Protein AF-A0A183NBM8-F1 (afdb_monomer_lite)

Structure (mmCIF, N/CA/C/O backbone):
data_AF-A0A183NBM8-F1
#
_entry.id   AF-A0A183NBM8-F1
#
loop_
_atom_site.group_PDB
_atom_site.id
_atom_site.type_symbol
_atom_site.label_atom_id
_atom_site.label_alt_id
_atom_site.label_comp_id
_atom_site.label_asym_id
_atom_site.label_entity_id
_atom_site.label_seq_id
_atom_site.pdbx_PDB_ins_code
_atom_site.Cartn_x
_atom_site.Cartn_y
_atom_site.Cartn_z
_atom_site.occupancy
_atom_site.B_iso_or_equiv
_atom_site.auth_seq_id
_atom_site.auth_comp_id
_atom_site.auth_asym_id
_atom_site.auth_atom_id
_atom_site.pdbx_PDB_model_num
ATOM 1 N N . MET A 1 1 ? -69.170 14.435 29.065 1.00 47.41 1 MET A N 1
ATOM 2 C CA . MET A 1 1 ? -68.298 15.252 28.193 1.00 47.41 1 MET A CA 1
ATOM 3 C C . MET A 1 1 ? -68.292 16.659 28.762 1.00 47.41 1 MET A C 1
ATOM 5 O O . MET A 1 1 ? -69.368 17.216 28.918 1.00 47.41 1 MET A O 1
ATOM 9 N N . ALA A 1 2 ? -67.127 17.168 29.163 1.00 34.81 2 ALA A N 1
ATOM 10 C CA . ALA A 1 2 ? -66.960 18.478 29.795 1.00 34.81 2 ALA A CA 1
ATOM 11 C C . ALA A 1 2 ? -65.587 19.064 29.421 1.00 34.81 2 ALA A C 1
ATOM 13 O O . ALA A 1 2 ? -64.684 18.316 29.043 1.00 34.81 2 ALA A O 1
ATOM 14 N N . THR A 1 3 ? -65.468 20.388 29.482 1.00 47.47 3 THR A N 1
ATOM 15 C CA . THR A 1 3 ? -64.506 21.181 28.698 1.00 47.47 3 THR A CA 1
ATOM 16 C C . THR A 1 3 ? -63.412 21.812 29.561 1.00 47.47 3 THR A C 1
ATOM 18 O O . THR A 1 3 ? -63.729 22.466 30.548 1.00 47.47 3 THR A O 1
ATOM 21 N N . VAL A 1 4 ? -62.148 21.708 29.137 1.00 43.53 4 VAL A N 1
ATOM 22 C CA . VAL A 1 4 ? -60.984 22.524 29.563 1.00 43.53 4 VAL A CA 1
ATOM 23 C C . VAL A 1 4 ? -60.028 22.546 28.353 1.00 43.53 4 VAL A C 1
ATOM 25 O O . VAL A 1 4 ? -59.929 21.534 27.669 1.00 43.53 4 VAL A O 1
ATOM 28 N N . GLY A 1 5 ? -59.319 23.608 27.970 1.00 35.09 5 GLY A N 1
ATOM 29 C CA . GLY A 1 5 ? -59.110 24.932 28.565 1.00 35.09 5 GLY A CA 1
ATOM 30 C C . GLY A 1 5 ? -57.641 25.336 28.350 1.00 35.09 5 GLY A C 1
ATOM 31 O O . GLY A 1 5 ? -56.748 24.526 28.570 1.00 35.09 5 GLY A O 1
ATOM 32 N N . SER A 1 6 ? -57.395 26.546 27.844 1.00 43.97 6 SER A N 1
ATOM 33 C CA . SER A 1 6 ? -56.092 27.039 27.355 1.00 43.97 6 SER A CA 1
ATOM 34 C C . SER A 1 6 ? -54.961 27.058 28.394 1.00 43.97 6 SER A C 1
ATOM 36 O O . SER A 1 6 ? -55.245 27.250 29.574 1.00 43.97 6 SER A O 1
ATOM 38 N N . SER A 1 7 ? -53.689 27.049 27.948 1.00 40.38 7 SER A N 1
ATOM 39 C CA . SER A 1 7 ? -52.653 28.067 28.288 1.00 40.38 7 SER A CA 1
ATOM 40 C C . SER A 1 7 ? -51.252 27.716 27.755 1.00 40.38 7 SER A C 1
ATOM 42 O O . SER A 1 7 ? -50.929 26.549 27.560 1.00 40.38 7 SER A O 1
ATOM 44 N N . ALA A 1 8 ? -50.408 28.735 27.548 1.00 51.62 8 ALA A N 1
ATOM 45 C CA . ALA A 1 8 ? -48.992 28.605 27.181 1.00 51.62 8 ALA A CA 1
ATOM 46 C C . ALA A 1 8 ? -48.060 28.937 28.369 1.00 51.62 8 ALA A C 1
ATOM 48 O O . ALA A 1 8 ? -48.402 29.777 29.197 1.00 51.62 8 ALA A O 1
ATOM 49 N N . SER A 1 9 ? -46.874 28.317 28.426 1.00 39.22 9 SER A N 1
ATOM 50 C CA . SER A 1 9 ? -45.746 28.645 29.328 1.00 39.22 9 SER A CA 1
ATOM 51 C C . SER A 1 9 ? -44.484 27.960 28.772 1.00 39.22 9 SER A C 1
ATOM 53 O O . SER A 1 9 ? -44.511 26.753 28.572 1.00 39.22 9 SER A O 1
ATOM 55 N N . SER A 1 10 ? -43.442 28.652 28.300 1.00 45.41 10 SER A N 1
ATOM 56 C CA . SER A 1 10 ? -42.457 29.488 29.018 1.00 45.41 10 SER A CA 1
ATOM 57 C C . SER A 1 10 ? -41.445 28.697 29.863 1.00 45.41 10 SER A C 1
ATOM 59 O O . SER A 1 10 ? -41.813 28.129 30.891 1.00 45.41 10 SER A O 1
ATOM 61 N N . CYS A 1 11 ? -40.164 28.755 29.470 1.00 38.31 11 CYS A N 1
ATOM 62 C CA . CYS A 1 11 ? -39.020 28.727 30.390 1.00 38.31 11 CYS A CA 1
ATOM 63 C C . CYS A 1 11 ? -37.781 29.461 29.820 1.00 38.31 11 CYS A C 1
ATOM 65 O O . CYS A 1 11 ? -37.430 29.338 28.648 1.00 38.31 11 CYS A O 1
ATOM 67 N N . THR A 1 12 ? -37.125 30.231 30.693 1.00 39.88 12 THR A N 1
ATOM 68 C CA . THR A 1 12 ? -35.860 30.980 30.518 1.00 39.88 12 THR A CA 1
ATOM 69 C C . THR A 1 12 ? -35.076 30.875 31.850 1.00 39.88 12 THR A C 1
ATOM 71 O O . THR A 1 12 ? -35.623 30.353 32.819 1.00 39.88 12 THR A O 1
ATOM 74 N N . VAL A 1 13 ? -33.806 31.262 32.030 1.00 40.09 13 VAL A N 1
ATOM 75 C CA . VAL A 1 13 ? -32.846 32.114 31.291 1.00 40.09 13 VAL A CA 1
ATOM 76 C C . VAL A 1 13 ? -31.470 31.413 31.294 1.00 40.09 13 VAL A C 1
ATOM 78 O O . VAL A 1 13 ? -31.187 30.665 32.224 1.00 40.09 13 VAL A O 1
ATOM 81 N N . GLY A 1 14 ? -30.583 31.678 30.321 1.00 33.09 14 GLY A N 1
ATOM 82 C CA . GLY A 1 14 ? -29.224 31.104 30.336 1.00 33.09 14 GLY A CA 1
ATOM 83 C C . GLY A 1 14 ? -28.182 31.775 29.435 1.00 33.09 14 GLY A C 1
ATOM 84 O O . GLY A 1 14 ? -27.381 31.081 28.821 1.00 33.09 14 GLY A O 1
ATOM 85 N N . GLY A 1 15 ? -28.202 33.104 29.292 1.00 38.81 15 GLY A N 1
ATOM 86 C CA . GLY A 1 15 ? -27.214 33.808 28.466 1.00 38.81 15 GLY A CA 1
ATOM 87 C C . GLY A 1 15 ? -25.866 33.992 29.170 1.00 38.81 15 GLY A C 1
ATOM 88 O O . GLY A 1 15 ? -25.824 34.544 30.268 1.00 38.81 15 GLY A O 1
ATOM 89 N N . ILE A 1 16 ? -24.769 33.626 28.500 1.00 43.44 16 ILE A N 1
ATOM 90 C CA . ILE A 1 16 ? -23.420 34.129 28.797 1.00 43.44 16 ILE A CA 1
ATOM 91 C C . ILE A 1 16 ? -22.786 34.687 27.518 1.00 43.44 16 ILE A C 1
ATOM 93 O O . ILE A 1 16 ? -22.595 33.973 26.538 1.00 43.44 16 ILE A O 1
ATOM 97 N N . ASN A 1 17 ? -22.461 35.982 27.529 1.00 44.12 17 ASN A N 1
ATOM 98 C CA . ASN A 1 17 ? -21.602 36.583 26.510 1.00 44.12 17 ASN A CA 1
ATOM 99 C C . ASN A 1 17 ? -20.167 36.086 26.726 1.00 44.12 17 ASN A C 1
ATOM 101 O O . ASN A 1 17 ? -19.622 36.248 27.817 1.00 44.12 17 ASN A O 1
ATOM 105 N N . GLY A 1 18 ? -19.544 35.548 25.679 1.00 35.00 18 GLY A N 1
ATOM 106 C CA . GLY A 1 18 ? -18.168 35.057 25.713 1.00 35.00 18 GLY A CA 1
ATOM 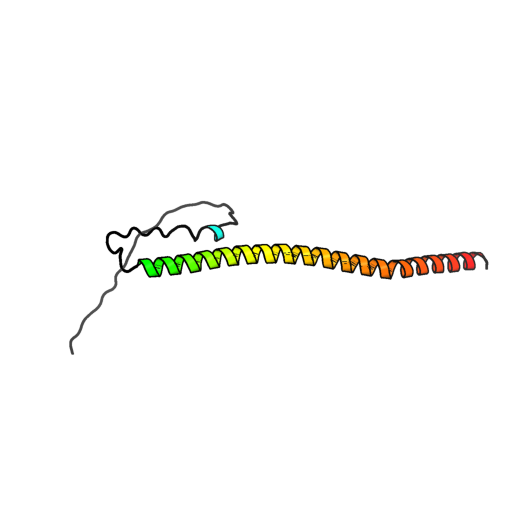107 C C . GLY A 1 18 ? -17.514 35.147 24.341 1.00 35.00 18 GLY A C 1
ATOM 108 O O . GLY A 1 18 ? -17.495 34.178 23.593 1.00 35.00 18 GLY A O 1
ATOM 109 N N . SER A 1 19 ? -16.991 36.328 24.010 1.00 54.91 19 SER A N 1
ATOM 110 C 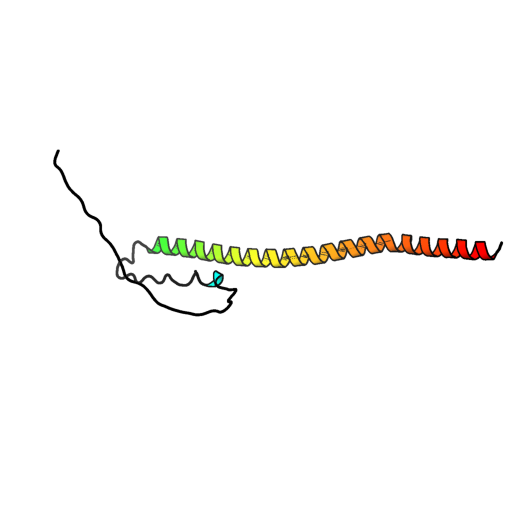CA . SER A 1 19 ? -16.145 36.545 22.833 1.00 54.91 19 SER A CA 1
ATOM 111 C C . SER A 1 19 ? -14.811 35.817 23.008 1.00 54.91 19 SER A C 1
ATOM 113 O O . SER A 1 19 ? -13.985 36.282 23.792 1.00 54.91 19 SER A O 1
ATOM 115 N N . VAL A 1 20 ? -14.572 34.728 22.271 1.00 46.50 20 VAL A N 1
ATOM 116 C CA . VAL A 1 20 ? -13.223 34.171 22.074 1.00 46.50 20 VAL A CA 1
ATOM 117 C C . VAL A 1 20 ? -13.072 33.673 20.639 1.00 46.50 20 VAL A C 1
ATOM 119 O O . VAL A 1 20 ? -13.467 32.560 20.297 1.00 46.50 20 VAL A O 1
ATOM 122 N N . ASP A 1 21 ? -12.435 34.488 19.807 1.00 45.47 21 ASP A N 1
ATOM 123 C CA . ASP A 1 21 ? -11.908 34.049 18.521 1.00 45.47 21 ASP A CA 1
ATOM 124 C C . ASP A 1 21 ? -10.590 33.307 18.784 1.00 45.47 21 ASP A C 1
ATOM 126 O O . ASP A 1 21 ? -9.609 33.932 19.188 1.00 45.47 21 ASP A O 1
ATOM 130 N N . SER A 1 22 ? -10.533 31.988 18.563 1.00 41.97 22 SER A N 1
ATOM 131 C CA . SER A 1 22 ? -9.286 31.280 18.212 1.00 41.97 22 SER A CA 1
ATOM 132 C C . SER A 1 22 ? -9.498 29.814 17.838 1.00 41.97 22 SER A C 1
ATOM 134 O O . SER A 1 22 ? -10.008 29.009 18.606 1.00 41.97 22 SER A O 1
ATOM 136 N N . SER A 1 23 ? -8.993 29.477 16.654 1.00 52.38 23 SER A N 1
ATOM 137 C CA . SER A 1 23 ? -8.748 28.133 16.125 1.00 52.38 23 SER A CA 1
ATOM 138 C C . SER A 1 23 ? -8.284 27.086 17.158 1.00 52.38 23 SER A C 1
ATOM 140 O O . SER A 1 23 ? -7.135 27.127 17.602 1.00 52.38 23 SER A O 1
ATOM 142 N N . SER A 1 24 ? -9.088 26.040 17.383 1.00 41.12 24 SER A N 1
ATOM 143 C CA . SER A 1 24 ? -8.656 24.786 18.023 1.00 41.12 24 SER A CA 1
ATOM 144 C C . SER A 1 24 ? -9.213 23.540 17.308 1.00 41.12 24 SER A C 1
ATOM 146 O O . SER A 1 24 ? -10.264 22.993 17.635 1.00 41.12 24 SER A O 1
ATOM 148 N N . HIS A 1 25 ? -8.456 23.010 16.343 1.00 49.34 25 HIS A N 1
ATOM 149 C CA . HIS A 1 25 ? -8.624 21.619 15.902 1.00 49.34 25 HIS A CA 1
ATOM 150 C C . HIS A 1 25 ? -8.233 20.653 17.043 1.00 49.34 25 HIS A C 1
ATOM 152 O O . HIS A 1 25 ? -7.084 20.217 17.067 1.00 49.34 25 HIS A O 1
ATOM 158 N N . ASN A 1 26 ? -9.144 20.319 17.979 1.00 48.69 26 ASN A N 1
ATOM 159 C CA . ASN A 1 26 ? -9.094 19.026 18.702 1.00 48.69 26 ASN A CA 1
ATOM 160 C C . ASN A 1 26 ? -10.316 18.608 19.565 1.00 48.69 26 ASN A C 1
ATOM 162 O O . ASN A 1 26 ? -10.190 17.702 20.389 1.00 48.69 26 ASN A O 1
ATOM 166 N N . GLU A 1 27 ? -11.505 19.201 19.418 1.00 38.00 27 GLU A N 1
ATOM 167 C CA . GLU A 1 27 ? -12.605 18.984 20.390 1.00 38.00 27 GLU A CA 1
ATOM 168 C C . GLU A 1 27 ? -13.267 17.585 20.384 1.00 38.00 27 GLU A C 1
ATOM 170 O O . GLU A 1 27 ? -14.069 17.272 21.260 1.00 38.00 27 GLU A O 1
ATOM 175 N N . ILE A 1 28 ? -12.896 16.688 19.462 1.00 47.72 28 ILE A N 1
ATOM 176 C CA . ILE A 1 28 ? -13.474 15.330 19.370 1.00 47.72 28 ILE A CA 1
ATOM 177 C C . ILE A 1 28 ? -13.008 14.410 20.528 1.00 47.72 28 ILE A C 1
ATOM 179 O O . ILE A 1 28 ? -13.627 13.383 20.793 1.00 47.72 28 ILE A O 1
ATOM 183 N N . TYR A 1 29 ? -11.957 14.776 21.274 1.00 47.66 29 TYR A N 1
ATOM 184 C CA . TYR A 1 29 ? -11.350 13.913 22.304 1.00 47.66 29 TYR A CA 1
ATOM 185 C C . TYR A 1 29 ? -11.938 14.025 23.731 1.00 47.66 29 TYR A C 1
ATOM 187 O O . TYR A 1 29 ? -11.391 13.428 24.657 1.00 47.66 29 TYR A O 1
ATOM 195 N N . ALA A 1 30 ? -13.031 14.772 23.940 1.00 42.44 30 ALA A N 1
ATOM 196 C CA . ALA A 1 30 ? -13.478 15.186 25.281 1.00 42.44 30 ALA A CA 1
ATOM 197 C C . ALA A 1 30 ? -14.761 14.512 25.832 1.00 42.44 30 ALA A C 1
ATOM 199 O O . ALA A 1 30 ? -15.221 14.889 26.908 1.00 42.44 30 ALA A O 1
ATOM 200 N N . PHE A 1 31 ? -15.356 13.522 25.152 1.00 44.25 31 PHE A N 1
ATOM 201 C CA . PHE A 1 31 ? -16.722 13.052 25.477 1.00 44.25 31 PHE A CA 1
ATOM 202 C C . PHE A 1 31 ? -16.848 11.823 26.412 1.00 44.25 31 PHE A C 1
ATOM 204 O O . PHE A 1 31 ? -17.931 11.251 26.509 1.00 44.25 31 PHE A O 1
ATOM 211 N N . SER A 1 32 ? -15.787 11.405 27.119 1.00 46.62 32 SER A N 1
ATOM 212 C CA . SER A 1 32 ? -15.771 10.095 27.819 1.00 46.62 32 SER A CA 1
ATOM 213 C C . SER A 1 32 ? -15.461 10.108 29.327 1.00 46.62 32 SER A C 1
ATOM 215 O O . SER A 1 32 ? -15.295 9.035 29.903 1.00 46.62 32 SER A O 1
ATOM 217 N N . THR A 1 33 ? -15.406 11.270 29.992 1.00 50.53 33 THR A N 1
ATOM 218 C CA . THR A 1 33 ? -15.030 11.355 31.431 1.00 50.53 33 THR A CA 1
ATOM 219 C C . THR A 1 33 ? -16.111 11.964 32.339 1.00 50.53 33 THR A C 1
ATOM 221 O O . THR A 1 33 ? -15.868 12.187 33.520 1.00 50.53 33 THR A O 1
ATOM 224 N N . MET A 1 34 ? -17.320 12.224 31.830 1.00 49.78 34 MET A N 1
ATOM 225 C CA . MET A 1 34 ? -18.4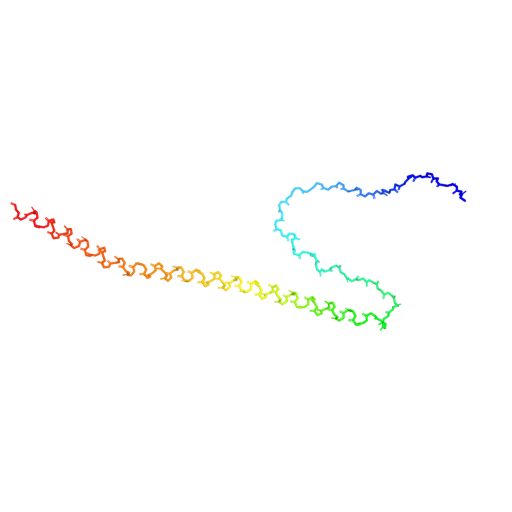28 12.809 32.605 1.00 49.78 34 MET A CA 1
ATOM 226 C C . MET A 1 34 ? -19.587 11.825 32.784 1.00 49.78 34 MET A C 1
ATOM 228 O O . MET A 1 34 ? -20.632 11.952 32.146 1.00 49.78 34 MET A O 1
ATOM 232 N N . GLN A 1 35 ? -19.401 10.842 33.673 1.00 52.06 35 GLN A N 1
ATOM 233 C CA . GLN A 1 35 ? -20.516 10.063 34.229 1.00 52.06 35 GLN A CA 1
ATOM 234 C C . GLN A 1 35 ? -20.201 9.398 35.586 1.00 52.06 35 GLN A C 1
ATOM 236 O O . GLN A 1 35 ? -20.538 8.243 35.825 1.00 52.06 35 GLN A O 1
ATOM 241 N N . SER A 1 36 ? -19.602 10.145 36.522 1.00 46.16 36 SER A N 1
ATOM 242 C CA . SER A 1 36 ? -19.733 9.822 37.950 1.00 46.16 36 SER A CA 1
ATOM 243 C C . SER A 1 36 ? -21.067 10.380 38.455 1.00 46.16 36 SER A C 1
ATOM 245 O O . SER A 1 36 ? -21.134 11.513 38.930 1.00 46.16 36 SER A O 1
ATOM 247 N N . ILE A 1 37 ? -22.146 9.616 38.289 1.00 51.91 37 ILE A N 1
ATOM 248 C CA . ILE A 1 37 ? -23.449 9.974 38.858 1.00 51.91 37 ILE A CA 1
ATOM 249 C C . ILE A 1 37 ? -23.438 9.578 40.336 1.00 51.91 37 ILE A C 1
ATOM 251 O O . ILE A 1 37 ? -23.379 8.393 40.664 1.00 51.91 37 ILE A O 1
ATOM 255 N N . ASP A 1 38 ? -23.518 10.572 41.221 1.00 56.78 38 ASP A N 1
ATOM 256 C CA . ASP A 1 38 ? -23.798 10.353 42.639 1.00 56.78 38 ASP A CA 1
ATOM 257 C C . ASP A 1 38 ? -25.086 9.533 42.788 1.00 56.78 38 ASP A C 1
ATOM 259 O O . ASP A 1 38 ? -26.150 9.911 42.295 1.00 56.78 38 ASP A O 1
ATOM 263 N N . SER A 1 39 ? -25.015 8.389 43.467 1.00 47.34 39 SER A N 1
ATOM 264 C CA . SER A 1 39 ? -26.192 7.555 43.733 1.00 47.34 39 SER A CA 1
ATOM 265 C C . SER A 1 39 ? -26.149 6.964 45.132 1.00 47.34 39 SER A C 1
ATOM 267 O O . SER A 1 39 ? -25.700 5.844 45.377 1.00 47.34 39 SER A O 1
ATOM 269 N N . ASN A 1 40 ? -26.676 7.764 46.055 1.00 55.84 40 ASN A N 1
ATOM 270 C CA . ASN A 1 40 ? -27.088 7.332 47.381 1.00 55.84 40 ASN A CA 1
ATOM 271 C C . ASN A 1 40 ? -28.095 6.166 47.273 1.00 55.84 40 ASN A C 1
ATOM 273 O O . ASN A 1 40 ? -29.111 6.283 46.593 1.00 55.84 40 ASN A O 1
ATOM 277 N N . ASN A 1 41 ? -27.844 5.085 48.015 1.00 53.94 41 ASN A N 1
ATOM 278 C CA . ASN A 1 41 ? -28.819 4.059 48.410 1.00 53.94 41 ASN A CA 1
ATOM 279 C C . ASN A 1 41 ? -29.681 3.395 47.311 1.00 53.94 41 ASN A C 1
ATOM 281 O O . ASN A 1 41 ? -30.907 3.459 47.369 1.00 53.94 41 ASN A O 1
ATOM 285 N N . ASN A 1 42 ? -29.063 2.627 46.400 1.00 45.50 42 ASN A N 1
ATOM 286 C CA . ASN A 1 42 ? -29.725 1.452 45.792 1.00 45.50 42 ASN A CA 1
ATOM 287 C C . ASN A 1 42 ? -28.721 0.406 45.245 1.00 45.50 42 ASN A C 1
ATOM 289 O O . ASN A 1 42 ? -28.715 0.033 44.073 1.00 45.50 42 ASN A O 1
ATOM 293 N N . THR A 1 43 ? -27.811 -0.058 46.104 1.00 51.09 43 THR A N 1
ATOM 294 C CA . THR A 1 43 ? -26.558 -0.735 45.707 1.00 51.09 43 THR A CA 1
ATOM 295 C C . THR A 1 43 ? -26.674 -2.201 45.263 1.00 51.09 43 THR A C 1
ATOM 297 O O . THR A 1 43 ? -25.691 -2.751 44.774 1.00 51.09 43 THR A O 1
ATOM 300 N N . VAL A 1 44 ? -27.834 -2.853 45.408 1.00 47.81 44 VAL A N 1
ATOM 301 C CA . VAL A 1 44 ? -27.959 -4.316 45.210 1.00 47.81 44 VAL A CA 1
ATOM 302 C C . VAL A 1 44 ? -28.506 -4.704 43.825 1.00 47.81 44 VAL A C 1
ATOM 304 O O . VAL A 1 44 ? -28.200 -5.791 43.345 1.00 47.81 44 VAL A O 1
ATOM 307 N N . LEU A 1 45 ? -29.262 -3.830 43.146 1.00 49.84 45 LEU A N 1
ATOM 308 C CA . LEU A 1 45 ? -29.915 -4.163 41.863 1.00 49.84 45 LEU A CA 1
ATOM 309 C C . LEU A 1 45 ? -29.149 -3.705 40.608 1.00 49.84 45 LEU A C 1
ATOM 311 O O . LEU A 1 45 ? -29.290 -4.336 39.568 1.00 49.84 45 LEU A O 1
ATOM 315 N N . HIS A 1 46 ? -28.295 -2.679 40.694 1.00 51.34 46 HIS A N 1
ATOM 316 C CA . HIS A 1 46 ? -27.596 -2.113 39.523 1.00 51.34 46 HIS A CA 1
ATOM 317 C C . HIS A 1 46 ? -26.166 -2.632 39.297 1.00 51.34 46 HIS A C 1
ATOM 319 O O . HIS A 1 46 ? -25.485 -2.199 38.368 1.00 51.34 46 HIS A O 1
ATOM 325 N N . SER A 1 47 ? -25.678 -3.563 40.123 1.00 52.16 47 SER A N 1
ATOM 326 C CA . SER A 1 47 ? -24.312 -4.102 39.987 1.00 52.16 47 SER A CA 1
ATOM 327 C C . SER A 1 47 ? -24.097 -4.833 38.646 1.00 52.16 47 SER A C 1
ATOM 329 O O . SER A 1 47 ? -23.039 -4.711 38.029 1.00 52.16 47 SER A O 1
ATOM 331 N N . GLY A 1 48 ? -25.128 -5.524 38.138 1.00 57.25 48 GLY A N 1
ATOM 332 C CA . GLY A 1 48 ? -25.081 -6.229 36.849 1.00 57.25 48 GLY A CA 1
ATOM 333 C C . GLY A 1 48 ? -24.950 -5.301 35.636 1.00 57.25 48 GLY A C 1
ATOM 334 O O . GLY A 1 48 ? -24.079 -5.514 34.790 1.00 57.25 48 GLY A O 1
ATOM 335 N N . ASP A 1 49 ? -25.762 -4.243 35.578 1.00 61.16 49 ASP A N 1
ATOM 336 C CA . ASP A 1 49 ? -25.796 -3.303 34.445 1.00 61.16 49 ASP A CA 1
ATOM 337 C C . ASP A 1 49 ? -24.465 -2.552 34.289 1.00 61.16 49 ASP A C 1
ATOM 339 O O . ASP A 1 49 ? -23.948 -2.382 33.181 1.00 61.16 49 ASP A O 1
ATOM 343 N N . ASN A 1 50 ? -23.861 -2.166 35.419 1.00 63.81 50 ASN A N 1
ATOM 344 C CA . ASN A 1 50 ? -22.566 -1.492 35.451 1.00 63.81 50 ASN A CA 1
ATOM 345 C C . ASN A 1 50 ? -21.429 -2.382 34.926 1.00 63.81 50 ASN A 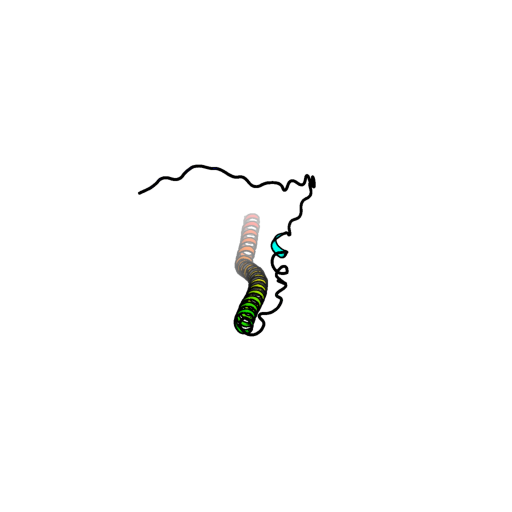C 1
ATOM 347 O O . ASN A 1 50 ? -20.541 -1.885 34.231 1.00 63.81 50 ASN A O 1
ATOM 351 N N . MET A 1 51 ? -21.447 -3.695 35.192 1.00 71.56 51 MET A N 1
ATOM 352 C CA . MET A 1 51 ? -20.458 -4.611 34.608 1.00 71.56 51 MET A CA 1
ATOM 353 C C . MET A 1 51 ? -20.595 -4.685 33.083 1.00 71.56 51 MET A C 1
ATOM 355 O O . MET A 1 51 ? -19.590 -4.603 32.376 1.00 71.56 51 MET A O 1
ATOM 359 N N . HIS A 1 52 ? -21.822 -4.779 32.563 1.00 76.88 52 HIS A N 1
ATOM 360 C CA . HIS A 1 52 ? -22.062 -4.829 31.119 1.00 76.88 52 HIS A CA 1
ATOM 361 C C . HIS A 1 52 ? -21.581 -3.552 30.408 1.00 76.88 52 HIS A C 1
ATOM 363 O O . HIS A 1 52 ? -20.901 -3.635 29.384 1.00 76.88 52 HIS A O 1
ATOM 369 N N . LEU A 1 53 ? -21.855 -2.373 30.981 1.00 77.06 53 LEU A N 1
ATOM 370 C CA . LEU A 1 53 ? -21.386 -1.095 30.438 1.00 77.06 53 LEU A CA 1
ATOM 371 C C . LEU A 1 53 ? -19.848 -1.012 30.391 1.00 77.06 53 LEU A C 1
ATOM 373 O O . LEU A 1 53 ? -19.290 -0.594 29.376 1.00 77.06 53 LEU A O 1
ATOM 377 N N . ASN A 1 54 ? -19.160 -1.487 31.437 1.00 79.81 54 ASN A N 1
ATOM 378 C CA . ASN A 1 54 ? -17.694 -1.550 31.473 1.00 79.81 54 ASN A CA 1
ATOM 379 C C . ASN A 1 54 ? -17.114 -2.478 30.388 1.00 79.81 54 ASN A C 1
ATOM 381 O O . ASN A 1 54 ? -16.129 -2.115 29.744 1.00 79.81 54 ASN A O 1
ATOM 385 N N . PHE A 1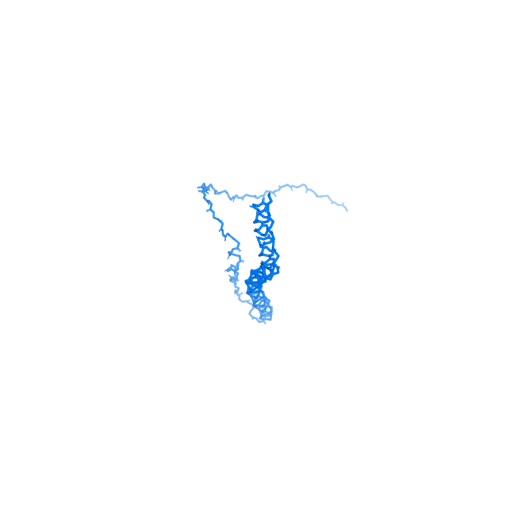 55 ? -17.727 -3.642 30.132 1.00 90.69 55 PHE A N 1
ATOM 386 C CA . PHE A 1 55 ? -17.294 -4.527 29.040 1.00 90.69 55 PHE A CA 1
ATOM 387 C C . PHE A 1 55 ? -17.450 -3.871 27.664 1.00 90.69 55 PHE A C 1
ATOM 389 O O . PHE A 1 55 ? -16.524 -3.939 26.854 1.00 90.69 55 PHE A O 1
ATOM 396 N N . VAL A 1 56 ? -18.579 -3.201 27.409 1.00 90.12 56 VAL A N 1
ATOM 397 C CA . VAL A 1 56 ? -18.822 -2.478 26.148 1.00 90.12 56 VAL A CA 1
ATOM 398 C C . VAL A 1 56 ? -17.825 -1.328 25.971 1.00 90.12 56 VAL A C 1
ATOM 400 O O . VAL A 1 56 ? -17.274 -1.157 24.885 1.00 90.12 56 VAL A O 1
ATOM 403 N N . GLN A 1 57 ? -17.533 -0.571 27.033 1.00 91.12 57 GLN A N 1
ATOM 404 C CA . GLN A 1 57 ? -16.543 0.507 26.996 1.00 91.12 57 GLN A CA 1
ATOM 405 C C . GLN A 1 57 ? -15.122 -0.023 26.738 1.00 91.12 57 GLN A C 1
ATOM 407 O O . GLN A 1 57 ? -14.400 0.539 25.915 1.00 91.12 57 GLN A O 1
ATOM 412 N N . HIS A 1 58 ? -14.725 -1.120 27.388 1.00 92.50 58 HIS A N 1
ATOM 413 C CA . HIS A 1 58 ? -13.422 -1.751 27.173 1.00 92.50 58 HIS A CA 1
ATOM 414 C C . HIS A 1 58 ? -13.270 -2.296 25.741 1.00 92.50 58 HIS A C 1
ATOM 416 O O . HIS A 1 58 ? -12.254 -2.048 25.092 1.00 92.50 58 HIS A O 1
ATOM 422 N N . ASP A 1 59 ? -14.279 -3.003 25.223 1.00 93.75 59 ASP A N 1
ATOM 423 C CA . ASP A 1 59 ? -14.308 -3.494 23.838 1.00 93.75 59 ASP A CA 1
ATOM 424 C C . ASP A 1 59 ? -14.239 -2.344 22.817 1.00 93.75 59 ASP A C 1
ATOM 426 O O . ASP A 1 59 ? -13.478 -2.419 21.851 1.00 93.75 59 ASP A O 1
ATOM 430 N N . LEU A 1 60 ? -14.952 -1.238 23.062 1.00 93.06 60 LEU A N 1
ATOM 431 C CA . LEU A 1 60 ? -14.889 -0.041 22.222 1.00 93.06 60 LEU A CA 1
ATOM 432 C C . LEU A 1 60 ? -13.479 0.573 22.194 1.00 93.06 60 LEU A C 1
ATOM 434 O O . LEU A 1 60 ? -12.965 0.859 21.111 1.00 93.06 60 LEU A O 1
ATOM 438 N N . ILE A 1 61 ? -12.833 0.733 23.355 1.00 94.00 61 ILE A N 1
ATOM 439 C CA . ILE A 1 61 ? -11.455 1.247 23.458 1.00 94.00 61 ILE A CA 1
ATOM 440 C C . ILE A 1 61 ? -10.480 0.325 22.714 1.00 94.00 61 ILE A C 1
ATOM 442 O O . ILE A 1 61 ? -9.667 0.794 21.915 1.00 94.00 61 ILE A O 1
ATOM 446 N N . LEU A 1 62 ? -10.588 -0.992 22.918 1.00 97.00 62 LEU A N 1
ATOM 447 C CA . LEU A 1 62 ? -9.733 -1.981 22.262 1.00 97.00 62 LEU A CA 1
ATOM 448 C C . LEU A 1 62 ? -9.904 -1.957 20.732 1.00 97.00 62 LEU A C 1
ATOM 450 O O . LEU A 1 62 ? -8.920 -2.025 19.989 1.00 97.00 62 LEU A O 1
ATOM 454 N N . LYS A 1 63 ? -11.141 -1.799 20.243 1.00 97.31 63 LYS A N 1
ATOM 455 C CA . LYS A 1 63 ? -11.448 -1.658 18.811 1.00 97.31 63 LYS A CA 1
ATOM 456 C C . LYS A 1 63 ? -10.893 -0.366 18.220 1.00 97.31 63 LYS A C 1
ATOM 458 O O . LYS A 1 63 ? -10.314 -0.418 17.138 1.00 97.31 63 LYS A O 1
ATOM 463 N N . GLN A 1 64 ? -10.999 0.763 18.922 1.00 97.38 64 GLN A N 1
ATOM 464 C CA . GLN A 1 64 ? -10.407 2.037 18.491 1.00 97.38 64 GLN A CA 1
ATOM 465 C C . GLN A 1 64 ? -8.875 1.950 18.389 1.00 97.38 64 GLN A C 1
ATOM 467 O O . GLN A 1 64 ? -8.304 2.349 17.375 1.00 97.38 64 GLN A O 1
ATOM 472 N N . GLN A 1 65 ? -8.212 1.360 19.389 1.00 97.00 65 GLN A N 1
ATOM 473 C CA . GLN A 1 65 ? -6.761 1.126 19.363 1.00 97.00 65 GLN A CA 1
ATOM 474 C C . GLN A 1 65 ? -6.349 0.200 18.209 1.00 97.00 65 GLN A C 1
ATOM 476 O O . GLN A 1 65 ? -5.394 0.488 17.487 1.00 97.00 65 GLN A O 1
ATOM 481 N N . THR A 1 66 ? -7.100 -0.885 17.999 1.00 97.69 66 THR A N 1
ATOM 482 C CA . THR A 1 66 ? -6.860 -1.841 16.908 1.00 97.69 66 THR A CA 1
ATOM 483 C C . THR A 1 66 ? -7.031 -1.184 15.537 1.00 97.69 66 THR A C 1
ATOM 485 O O . THR A 1 66 ? -6.212 -1.410 14.649 1.00 97.69 66 THR A O 1
ATOM 488 N N . LEU A 1 67 ? -8.055 -0.341 15.359 1.00 97.81 67 LEU A N 1
ATOM 489 C CA . LEU A 1 67 ? -8.293 0.392 14.114 1.00 97.81 67 LEU A CA 1
ATOM 490 C C . LEU A 1 67 ? -7.140 1.354 13.797 1.00 97.81 67 LEU A C 1
ATOM 492 O O . LEU A 1 67 ? -6.592 1.291 12.699 1.00 97.81 67 LEU A O 1
ATOM 496 N N . ALA A 1 68 ? -6.715 2.170 14.766 1.00 96.19 68 ALA A N 1
ATOM 497 C CA . ALA A 1 68 ? -5.606 3.109 14.584 1.00 96.19 68 ALA A CA 1
ATOM 498 C C . ALA A 1 68 ? -4.286 2.394 14.219 1.00 96.19 68 ALA A C 1
ATOM 500 O O . ALA A 1 68 ? -3.525 2.856 13.364 1.00 96.19 68 ALA A O 1
ATOM 501 N N . GLU A 1 69 ? -4.021 1.230 14.821 1.00 97.00 69 GLU A N 1
ATOM 502 C CA . GLU A 1 69 ? -2.860 0.404 14.477 1.00 97.00 69 GLU A CA 1
ATOM 503 C C . GLU A 1 69 ? -2.980 -0.213 13.071 1.00 97.00 69 GLU A C 1
ATOM 505 O O . GLU A 1 69 ? -2.005 -0.216 12.311 1.00 97.00 69 GLU A O 1
ATOM 510 N N . LEU A 1 70 ? -4.172 -0.675 12.675 1.00 98.00 70 LEU A N 1
ATOM 511 C CA . LEU A 1 70 ? -4.436 -1.180 11.324 1.00 98.00 70 LEU A CA 1
ATOM 512 C C . LEU A 1 70 ? -4.249 -0.096 10.256 1.00 98.00 70 LEU A C 1
ATOM 514 O O . LEU A 1 70 ? -3.610 -0.363 9.238 1.00 98.00 70 LEU A O 1
ATOM 518 N N . GLU A 1 71 ? -4.734 1.126 10.484 1.00 97.19 71 GLU A N 1
ATOM 519 C CA . GLU A 1 71 ? -4.528 2.275 9.591 1.00 97.19 71 GLU A CA 1
ATOM 520 C C . GLU A 1 71 ? -3.034 2.592 9.433 1.00 97.19 71 GLU A C 1
ATOM 522 O O . GLU A 1 71 ? -2.517 2.684 8.312 1.00 97.19 71 GLU A O 1
ATOM 527 N N . ARG A 1 72 ? -2.304 2.655 10.554 1.00 96.50 72 ARG A N 1
ATOM 528 C CA . ARG A 1 72 ? -0.853 2.888 10.590 1.00 96.50 72 ARG A CA 1
ATOM 529 C C . ARG A 1 72 ? -0.068 1.811 9.831 1.00 96.50 72 ARG A C 1
ATOM 531 O O . ARG A 1 72 ? 0.886 2.130 9.113 1.00 96.50 72 ARG A O 1
ATOM 538 N N . VAL A 1 73 ? -0.440 0.537 9.977 1.00 97.31 73 VAL A N 1
ATOM 539 C CA . VAL A 1 73 ? 0.194 -0.591 9.271 1.00 97.31 73 VAL A CA 1
ATOM 540 C C . VAL A 1 73 ? -0.182 -0.605 7.789 1.00 97.31 73 VAL A C 1
ATOM 542 O O . VAL A 1 73 ? 0.694 -0.828 6.950 1.00 97.31 73 VAL A O 1
ATOM 545 N N . SER A 1 74 ? -1.444 -0.331 7.455 1.00 97.62 74 SER A N 1
ATOM 546 C CA . SER A 1 74 ? -1.947 -0.256 6.079 1.00 97.62 74 SER A CA 1
ATOM 547 C C . SER A 1 74 ? -1.188 0.799 5.271 1.00 97.62 74 SER A C 1
ATOM 549 O O . SER A 1 74 ? -0.594 0.479 4.239 1.00 97.62 74 SER A O 1
ATOM 551 N N . LEU A 1 75 ? -1.074 2.022 5.805 1.00 96.94 75 LEU A N 1
ATOM 552 C CA . LEU A 1 75 ? -0.335 3.114 5.169 1.00 96.94 75 LEU A CA 1
ATOM 553 C C . LEU A 1 75 ? 1.142 2.753 4.936 1.00 96.94 75 LEU A C 1
ATOM 555 O O . LEU A 1 75 ? 1.683 2.988 3.854 1.00 96.94 75 LEU A O 1
ATOM 559 N N . ARG A 1 76 ? 1.798 2.123 5.922 1.00 97.25 76 ARG A N 1
ATOM 560 C CA . ARG A 1 76 ? 3.188 1.653 5.781 1.00 97.25 76 ARG A CA 1
ATOM 561 C C . ARG A 1 76 ? 3.336 0.602 4.679 1.00 97.25 76 ARG A C 1
ATOM 563 O O . ARG A 1 76 ? 4.292 0.680 3.910 1.00 97.25 76 ARG A O 1
ATOM 570 N N . ARG A 1 77 ? 2.407 -0.356 4.581 1.00 97.75 77 ARG A N 1
ATOM 571 C CA . ARG A 1 77 ? 2.413 -1.381 3.523 1.00 97.75 77 ARG A CA 1
ATOM 572 C C . ARG A 1 77 ? 2.209 -0.762 2.141 1.00 97.75 77 ARG A C 1
ATOM 574 O O . ARG A 1 77 ? 2.976 -1.085 1.239 1.00 97.75 77 ARG A O 1
ATOM 581 N N . ALA A 1 78 ? 1.257 0.161 1.995 1.00 98.06 78 ALA A N 1
ATOM 582 C CA . ALA A 1 78 ? 0.993 0.854 0.733 1.00 98.06 78 ALA A CA 1
ATOM 583 C C . ALA A 1 78 ? 2.235 1.603 0.212 1.00 98.06 78 ALA A C 1
ATOM 585 O O . ALA A 1 78 ? 2.638 1.408 -0.931 1.00 98.06 78 ALA A O 1
ATOM 586 N N . VAL A 1 79 ? 2.909 2.386 1.065 1.00 98.06 79 VAL A N 1
ATOM 587 C CA . VAL A 1 79 ? 4.121 3.136 0.674 1.00 98.06 79 VAL A CA 1
ATOM 588 C C . VAL A 1 79 ? 5.274 2.213 0.253 1.00 98.06 79 VAL A C 1
ATOM 590 O O . VAL A 1 79 ? 6.020 2.543 -0.671 1.00 98.06 79 VAL A O 1
ATOM 593 N N . VAL A 1 80 ? 5.445 1.063 0.914 1.00 98.50 80 VAL A N 1
ATOM 594 C CA . VAL A 1 80 ? 6.480 0.080 0.550 1.00 98.50 80 VAL A CA 1
ATOM 595 C C . VAL A 1 80 ? 6.150 -0.610 -0.776 1.00 98.50 80 VAL A C 1
ATOM 597 O O . VAL A 1 80 ? 7.034 -0.741 -1.622 1.00 98.50 80 VAL A O 1
ATOM 600 N N . GLU A 1 81 ? 4.896 -1.008 -0.982 1.00 98.31 81 GLU A N 1
ATOM 601 C CA . GLU A 1 81 ? 4.451 -1.694 -2.199 1.00 98.31 81 GLU A CA 1
ATOM 602 C C . GLU A 1 81 ? 4.515 -0.782 -3.434 1.00 98.31 81 GLU A C 1
AT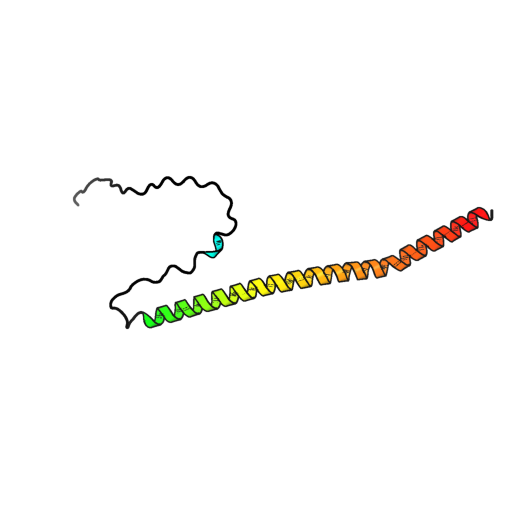OM 604 O O . GLU A 1 81 ? 5.021 -1.200 -4.473 1.00 98.31 81 GLU A O 1
ATOM 609 N N . GLU A 1 82 ? 4.127 0.490 -3.319 1.00 98.00 82 GLU A N 1
ATOM 610 C CA . GLU A 1 82 ? 4.285 1.458 -4.413 1.00 98.00 82 GLU A CA 1
ATOM 611 C C . GLU A 1 82 ? 5.764 1.670 -4.771 1.00 98.00 82 GLU A C 1
ATOM 613 O O . GLU A 1 82 ? 6.145 1.606 -5.941 1.00 98.00 82 GLU A O 1
ATOM 618 N N . ARG A 1 83 ? 6.651 1.808 -3.774 1.00 98.19 83 ARG A N 1
ATOM 619 C CA . ARG A 1 83 ? 8.106 1.871 -4.017 1.00 98.19 83 ARG A CA 1
ATOM 620 C C . ARG A 1 83 ? 8.639 0.612 -4.707 1.00 98.19 83 ARG A C 1
ATOM 622 O O . ARG A 1 83 ? 9.495 0.728 -5.585 1.00 98.19 83 ARG A O 1
ATOM 629 N N . ARG A 1 84 ? 8.131 -0.572 -4.345 1.00 98.50 84 ARG A N 1
ATOM 630 C CA . ARG A 1 84 ? 8.480 -1.850 -4.986 1.00 98.50 84 ARG A CA 1
ATOM 631 C C . ARG A 1 84 ? 8.061 -1.857 -6.461 1.00 98.50 84 ARG A C 1
ATOM 633 O O . ARG A 1 84 ? 8.883 -2.188 -7.312 1.00 98.50 84 ARG A O 1
ATOM 640 N N . ARG A 1 85 ? 6.836 -1.419 -6.769 1.00 98.38 85 ARG A N 1
ATOM 641 C CA . ARG A 1 85 ? 6.298 -1.312 -8.139 1.00 98.38 85 ARG A CA 1
ATOM 642 C C . ARG A 1 85 ? 7.105 -0.349 -9.009 1.00 98.38 85 ARG A C 1
ATOM 644 O O . ARG A 1 85 ? 7.454 -0.694 -10.136 1.00 98.38 85 ARG A O 1
ATOM 651 N N . PHE A 1 86 ? 7.483 0.819 -8.484 1.00 98.44 86 PHE A N 1
ATOM 652 C CA . PHE A 1 86 ? 8.361 1.746 -9.208 1.00 98.44 86 PHE A CA 1
ATOM 653 C C . PHE A 1 86 ? 9.766 1.169 -9.446 1.00 98.44 86 PHE A C 1
ATOM 655 O O . PHE A 1 86 ? 10.325 1.353 -10.527 1.00 98.44 86 PHE A O 1
ATOM 662 N N . ALA A 1 87 ? 10.338 0.443 -8.479 1.00 98.12 87 ALA A N 1
ATOM 663 C CA . ALA A 1 87 ? 11.639 -0.210 -8.645 1.00 98.12 87 ALA A CA 1
ATOM 664 C C . ALA A 1 87 ? 11.605 -1.338 -9.696 1.00 98.12 87 ALA A C 1
ATOM 666 O O . ALA A 1 87 ? 12.541 -1.471 -10.490 1.00 98.12 87 ALA A O 1
ATOM 667 N N . GLU A 1 88 ? 10.520 -2.112 -9.739 1.00 98.00 88 GLU A N 1
ATOM 668 C CA . GLU A 1 88 ? 10.261 -3.140 -10.753 1.00 98.00 88 GLU A CA 1
ATOM 669 C C . GLU A 1 88 ? 10.137 -2.515 -12.153 1.00 98.00 88 GLU A C 1
ATOM 671 O O . GLU A 1 88 ? 10.886 -2.880 -13.060 1.00 98.00 88 GLU A O 1
ATOM 676 N N . LEU A 1 89 ? 9.311 -1.472 -12.301 1.00 97.88 89 LEU A N 1
ATOM 677 C CA . LEU A 1 89 ? 9.161 -0.715 -13.548 1.00 97.88 89 LEU A CA 1
ATOM 678 C C . LEU A 1 89 ? 10.503 -0.155 -14.055 1.00 97.88 89 LEU A C 1
ATOM 680 O O . LEU A 1 89 ? 10.852 -0.330 -15.223 1.00 97.88 89 LEU A O 1
ATOM 684 N N . LEU A 1 90 ? 11.296 0.471 -13.178 1.00 96.88 90 LEU A N 1
ATOM 685 C CA . LEU A 1 90 ? 12.634 0.972 -13.520 1.00 96.88 90 LEU A CA 1
ATOM 686 C C . LEU A 1 90 ? 13.596 -0.150 -13.931 1.00 96.88 90 LEU A C 1
ATOM 688 O O . LEU A 1 90 ? 14.450 0.065 -14.793 1.00 96.88 90 LEU A O 1
ATOM 692 N N . THR A 1 91 ? 13.478 -1.335 -13.332 1.00 96.81 91 THR A N 1
ATOM 693 C CA . THR A 1 91 ? 14.296 -2.503 -13.691 1.00 96.81 91 THR A CA 1
ATOM 694 C C . THR A 1 91 ? 13.960 -2.990 -15.100 1.00 96.81 91 THR A C 1
ATOM 696 O O . THR A 1 91 ? 14.877 -3.256 -15.876 1.00 96.81 91 THR A O 1
ATOM 699 N N . CYS A 1 92 ? 12.678 -2.989 -15.476 1.00 96.56 92 CYS A N 1
ATOM 700 C CA . CYS A 1 92 ? 12.223 -3.316 -16.829 1.00 96.56 92 CYS A CA 1
ATOM 701 C C . CYS A 1 92 ? 12.598 -2.249 -17.878 1.00 96.56 92 CYS A C 1
ATOM 703 O O . CYS A 1 92 ? 12.975 -2.602 -18.995 1.00 96.56 92 CYS A O 1
ATOM 705 N N . LEU A 1 93 ? 12.539 -0.949 -17.549 1.00 96.62 93 LEU A N 1
ATOM 706 C CA . LEU A 1 93 ? 12.844 0.125 -18.514 1.00 96.62 93 LEU A CA 1
ATOM 707 C C . LEU A 1 93 ? 14.344 0.347 -18.761 1.00 96.62 93 LEU A C 1
ATOM 709 O O . LEU A 1 93 ? 14.722 0.711 -19.876 1.00 96.62 93 LEU A O 1
ATOM 713 N N . LYS A 1 94 ? 15.209 0.134 -17.760 1.00 95.25 94 LYS A N 1
ATOM 714 C CA . LYS A 1 94 ? 16.673 0.302 -17.887 1.00 95.25 94 LYS A CA 1
ATOM 715 C C . LYS A 1 94 ? 17.273 -0.328 -19.158 1.00 95.25 94 LYS A C 1
ATOM 717 O O . LYS A 1 94 ? 17.937 0.409 -19.889 1.00 95.25 94 LYS A O 1
ATOM 722 N N . PRO A 1 95 ? 17.064 -1.625 -19.473 1.00 95.00 95 PRO A N 1
ATOM 723 C CA . PRO A 1 95 ? 17.641 -2.233 -20.675 1.00 95.00 95 PRO A CA 1
ATOM 724 C C . PRO A 1 95 ? 17.109 -1.618 -21.977 1.00 95.00 95 PRO A C 1
ATOM 726 O O . PRO A 1 95 ? 17.878 -1.464 -22.923 1.00 95.00 95 PRO A O 1
ATOM 729 N N . VAL A 1 96 ? 15.838 -1.200 -22.024 1.00 95.56 96 VAL A N 1
ATOM 730 C CA . VAL A 1 96 ? 15.242 -0.545 -23.204 1.00 95.56 96 VAL A CA 1
ATOM 731 C C . VAL A 1 96 ? 15.914 0.804 -23.470 1.00 95.56 96 VAL A C 1
ATOM 733 O O . VAL A 1 96 ? 16.333 1.079 -24.593 1.00 95.56 96 VAL A O 1
ATOM 736 N N . LEU A 1 97 ? 16.089 1.620 -22.425 1.00 94.19 97 LEU A N 1
ATOM 737 C CA . LEU A 1 97 ? 16.760 2.921 -22.520 1.00 94.19 97 LEU A CA 1
ATOM 738 C C . LEU A 1 97 ? 18.238 2.777 -22.915 1.00 94.19 97 LEU A C 1
ATOM 740 O O . LEU A 1 97 ? 18.725 3.524 -23.761 1.00 94.19 97 LEU A O 1
ATOM 744 N N . VAL A 1 98 ? 18.946 1.793 -22.349 1.00 94.88 98 VAL A N 1
ATOM 745 C CA . VAL A 1 98 ? 20.340 1.487 -22.714 1.00 94.88 98 VAL A CA 1
ATOM 746 C C . VAL A 1 98 ? 20.443 1.045 -24.176 1.00 94.88 98 VAL A C 1
ATOM 748 O O . VAL A 1 98 ? 21.289 1.566 -24.901 1.00 94.88 98 VAL A O 1
ATOM 751 N N . SER A 1 99 ? 19.559 0.150 -24.627 1.00 95.06 99 SER A N 1
ATOM 752 C CA . SER A 1 99 ? 19.498 -0.309 -26.020 1.00 95.06 99 SER A CA 1
ATOM 753 C C . SER A 1 99 ? 19.282 0.860 -26.988 1.00 95.06 99 SER A C 1
ATOM 755 O O . SER A 1 99 ? 20.076 1.053 -27.905 1.00 95.06 99 SER A O 1
ATOM 757 N N . TYR A 1 100 ? 18.302 1.727 -26.710 1.00 94.50 100 TYR A N 1
ATOM 758 C CA . TYR A 1 100 ? 18.019 2.922 -27.511 1.00 94.50 100 TYR A CA 1
ATOM 759 C C . TYR A 1 100 ? 19.228 3.870 -27.626 1.00 94.50 100 TYR A C 1
ATOM 761 O O . TYR A 1 100 ? 19.564 4.327 -28.721 1.00 94.50 100 TYR A O 1
ATOM 769 N N . ILE A 1 101 ? 19.934 4.123 -26.516 1.00 94.81 101 ILE A N 1
ATOM 770 C CA . ILE A 1 101 ? 21.149 4.958 -26.501 1.00 94.81 101 ILE A CA 1
ATOM 771 C C . ILE A 1 101 ? 22.278 4.324 -27.329 1.00 94.81 101 ILE A C 1
ATOM 773 O O . ILE A 1 101 ? 23.000 5.043 -28.025 1.00 94.81 101 ILE A O 1
ATOM 777 N N . ILE A 1 102 ? 22.449 3.000 -27.269 1.00 93.50 102 ILE A N 1
ATOM 778 C CA . ILE A 1 102 ? 23.446 2.277 -28.074 1.00 93.50 102 ILE A CA 1
ATOM 779 C C . ILE A 1 102 ? 23.086 2.360 -29.561 1.00 93.50 102 ILE A C 1
ATOM 781 O O . ILE A 1 102 ? 23.939 2.741 -30.364 1.00 93.50 102 ILE A O 1
ATOM 785 N N . SER A 1 103 ? 21.829 2.096 -29.929 1.00 92.81 103 SER A N 1
ATOM 786 C CA . SER A 1 103 ? 21.352 2.192 -31.312 1.00 92.81 103 SER A CA 1
ATOM 787 C C . SER A 1 103 ? 21.582 3.588 -31.895 1.00 92.81 103 SER A C 1
ATOM 789 O O . SER A 1 103 ? 22.173 3.707 -32.966 1.00 92.81 103 SER A O 1
ATOM 791 N N . LEU A 1 104 ? 21.209 4.651 -31.171 1.00 91.75 104 LEU A N 1
ATOM 792 C CA . LEU A 1 104 ? 21.465 6.041 -31.573 1.00 91.75 104 LEU A CA 1
ATOM 793 C C . LEU A 1 104 ? 22.953 6.332 -31.808 1.00 91.75 104 LEU A C 1
ATOM 795 O O . LEU A 1 104 ? 23.300 7.017 -32.771 1.00 91.75 104 LEU A O 1
ATOM 799 N N . LYS A 1 105 ? 23.839 5.817 -30.945 1.00 90.50 105 LYS A N 1
ATOM 800 C CA . LYS A 1 105 ? 25.291 5.963 -31.118 1.00 90.50 105 LYS A CA 1
ATOM 801 C C . LYS A 1 105 ? 25.774 5.252 -32.380 1.00 90.50 105 LYS A C 1
ATOM 803 O O . LYS A 1 105 ? 26.508 5.866 -33.145 1.00 90.50 105 LYS A O 1
ATOM 808 N N . CYS A 1 106 ? 25.331 4.019 -32.634 1.00 86.06 106 CYS A N 1
ATOM 809 C CA . CYS A 1 106 ? 25.653 3.300 -33.869 1.00 86.06 106 CYS A CA 1
ATOM 810 C C . CYS A 1 106 ? 25.169 4.056 -35.113 1.00 86.06 106 CYS A C 1
ATOM 812 O O . CYS A 1 106 ? 25.986 4.334 -35.984 1.00 86.06 106 CYS A O 1
ATOM 814 N N . TYR A 1 107 ? 23.897 4.471 -35.170 1.00 88.31 107 TYR A N 1
ATOM 815 C CA . TYR A 1 107 ? 23.367 5.245 -36.301 1.00 88.31 107 TYR A CA 1
ATOM 816 C C . TYR A 1 107 ? 24.156 6.532 -36.548 1.00 88.31 107 TYR A C 1
ATOM 818 O O . TYR A 1 107 ? 24.505 6.827 -37.690 1.00 88.31 107 TYR A O 1
ATOM 826 N N . ARG A 1 108 ? 24.491 7.274 -35.484 1.00 89.00 108 ARG A N 1
ATOM 827 C CA . ARG A 1 108 ? 25.304 8.488 -35.597 1.00 89.00 108 ARG A CA 1
ATOM 828 C C . ARG A 1 108 ? 26.700 8.178 -36.136 1.00 89.00 108 ARG A C 1
ATOM 830 O O . ARG A 1 108 ? 27.124 8.847 -37.066 1.00 89.00 108 ARG A O 1
ATOM 837 N N . THR A 1 109 ? 27.399 7.177 -35.599 1.00 85.12 109 THR A N 1
ATOM 838 C CA . THR A 1 109 ? 28.739 6.795 -36.081 1.00 85.12 109 THR A CA 1
ATOM 839 C C . THR A 1 109 ? 28.711 6.329 -37.537 1.00 85.12 109 THR A C 1
ATOM 841 O O . THR A 1 109 ? 29.565 6.746 -38.310 1.00 85.12 109 THR A O 1
ATOM 844 N N . CYS A 1 110 ? 27.716 5.533 -37.941 1.00 79.12 110 CYS A N 1
ATOM 845 C CA . CYS A 1 110 ? 27.552 5.108 -39.333 1.00 79.12 110 CYS A CA 1
ATOM 846 C C . CYS A 1 110 ? 27.297 6.289 -40.282 1.00 79.12 110 CYS A C 1
ATOM 848 O O . CYS A 1 110 ? 27.833 6.292 -41.383 1.00 79.12 110 CYS A O 1
ATOM 850 N N . LEU A 1 111 ? 26.542 7.308 -39.857 1.00 80.62 111 LEU A N 1
ATOM 851 C CA . LEU A 1 111 ? 26.303 8.514 -40.658 1.00 80.62 111 LEU A CA 1
ATOM 852 C C . LEU A 1 111 ? 27.561 9.387 -40.835 1.00 80.62 111 LEU A C 1
ATOM 854 O O . LEU A 1 111 ? 27.648 10.116 -41.811 1.00 80.62 111 LEU A O 1
ATOM 858 N N . PHE A 1 112 ? 28.541 9.307 -39.927 1.00 71.56 112 PHE A N 1
ATOM 859 C CA . PHE A 1 112 ? 29.851 9.965 -40.076 1.00 71.56 112 PHE A CA 1
ATOM 860 C C . PHE A 1 112 ? 30.857 9.163 -40.930 1.00 71.56 112 PHE A C 1
ATOM 862 O O . PHE A 1 112 ? 31.985 9.615 -41.111 1.00 71.56 112 PHE A O 1
ATOM 869 N N . LEU A 1 113 ? 30.479 7.974 -41.414 1.00 67.38 113 LEU A N 1
ATOM 870 C CA . LEU A 1 113 ? 31.316 7.077 -42.226 1.00 67.38 113 LEU A CA 1
ATOM 871 C C . LEU A 1 113 ? 30.839 6.966 -43.690 1.00 67.38 113 LEU A C 1
ATOM 873 O O . LEU A 1 113 ? 31.348 6.119 -44.425 1.00 67.38 113 LEU A O 1
ATOM 877 N N . ILE A 1 114 ? 29.869 7.797 -44.091 1.00 66.38 114 ILE A N 1
ATOM 878 C CA . ILE A 1 114 ? 29.310 7.932 -45.447 1.00 66.38 114 ILE A CA 1
ATOM 879 C C . ILE A 1 114 ? 29.590 9.355 -45.939 1.00 66.38 114 ILE A C 1
ATOM 881 O O . ILE A 1 114 ? 30.032 9.479 -47.100 1.00 66.38 114 ILE A O 1
#

InterPro domains:
  IPR027267 AH/BAR domain superfamily [G3DSA:1.20.1270.60] (23-109)

pLDDT: mean 72.33, std 23.9, range [33.09, 98.5]

Sequence (114 aa):
MATVGSSASSCTVGGINGSVDSSSHNEIYAFSTMQSIDSNNNTVLHSGDNMHLNFVQHDLILKQQTLAELERVSLRRAVVEERRRFAELLTCLKPVLVSYIISLKCYRTCLFLI

Foldseek 3Di:
DDDDDDDDDDDDDDDDDDDDDDDDPDPPPPDPDPDPDDDPDDPPPCPVVVVVVVVVVVVVVVVVVVVVVVVVVVVVVVVVVVVVVVVVVCVVCVVVVVVVVVVVVVVVVVVVVD

Radius of gyration: 36.16 Å; chains: 1; bounding box: 100×43×94 Å

Secondary structure (DSSP, 8-state):
------------------------TTGGG-SSS-------S-TTTSHHHHHHHHHHHHHHHHHHHHHHHHHHHHHHHHHHHHHHHHHHHHHHHHHHHHHHHHHHHHHHHHHTT-

Organism: NCBI:txid48269